Protein AF-A0A9E3W7V5-F1 (afdb_monomer)

Secondary structure (DSSP, 8-state):
--------HHHHHHHHHHSS---------EEEEEEE-TT-EEEPPTT--EEEEEESEEEEEETTEEEEEETT-EEE--SS-S--EEEE-TTSPEEEEEE-

Structure (mmCIF, N/CA/C/O backbone):
data_AF-A0A9E3W7V5-F1
#
_entry.id   AF-A0A9E3W7V5-F1
#
loop_
_atom_site.group_PDB
_atom_site.id
_atom_site.type_symbol
_atom_site.label_atom_id
_atom_site.label_alt_id
_atom_site.label_comp_id
_atom_site.label_asym_id
_atom_site.label_entity_id
_atom_site.label_seq_id
_atom_site.pdbx_PDB_ins_code
_atom_site.Cartn_x
_atom_site.Cartn_y
_atom_site.Cartn_z
_atom_site.occupancy
_atom_site.B_iso_or_equiv
_atom_site.auth_seq_id
_atom_site.auth_comp_id
_atom_site.auth_asym_id
_atom_site.auth_atom_id
_atom_site.pdbx_PDB_model_num
ATOM 1 N N . MET A 1 1 ? 37.333 41.130 -23.440 1.00 38.03 1 MET A N 1
ATOM 2 C CA . MET A 1 1 ? 37.339 39.842 -22.715 1.00 38.03 1 MET A CA 1
ATOM 3 C C . MET A 1 1 ? 36.141 39.862 -21.780 1.00 38.03 1 MET A C 1
ATOM 5 O O . MET A 1 1 ? 36.146 40.654 -20.849 1.00 38.03 1 MET A O 1
ATOM 9 N N . ALA A 1 2 ? 35.065 39.147 -22.117 1.00 40.78 2 ALA A N 1
ATOM 10 C CA . ALA A 1 2 ? 33.816 39.183 -21.357 1.00 40.78 2 ALA A CA 1
ATOM 11 C C . ALA A 1 2 ? 33.909 38.235 -20.153 1.00 40.78 2 ALA A C 1
ATOM 13 O O . ALA A 1 2 ? 34.294 37.077 -20.306 1.00 40.78 2 ALA A O 1
ATOM 14 N N . ALA A 1 3 ? 33.593 38.746 -18.964 1.00 45.50 3 ALA A N 1
ATOM 15 C CA . ALA A 1 3 ? 33.513 37.960 -17.744 1.00 45.50 3 ALA A CA 1
ATOM 16 C C . ALA A 1 3 ? 32.304 37.017 -17.836 1.00 45.50 3 ALA A C 1
ATOM 18 O O . ALA A 1 3 ? 31.161 37.469 -17.832 1.00 45.50 3 ALA A O 1
ATOM 19 N N . ASN A 1 4 ? 32.554 35.711 -17.937 1.00 51.59 4 ASN A N 1
ATOM 20 C CA . ASN A 1 4 ? 31.512 34.703 -17.771 1.00 51.59 4 ASN A CA 1
ATOM 21 C C . ASN A 1 4 ? 31.172 34.615 -16.283 1.00 51.59 4 ASN A C 1
ATOM 23 O O . ASN A 1 4 ? 31.799 33.873 -15.527 1.00 51.59 4 ASN A O 1
ATOM 27 N N . THR A 1 5 ? 30.192 35.408 -15.862 1.00 55.28 5 THR A N 1
ATOM 28 C CA . THR A 1 5 ? 29.552 35.269 -14.556 1.00 55.28 5 THR A CA 1
ATOM 29 C C . THR A 1 5 ? 28.852 33.917 -14.530 1.00 55.28 5 THR A C 1
ATOM 31 O O . THR A 1 5 ? 27.826 33.721 -15.177 1.00 55.28 5 THR A O 1
ATOM 34 N N . ILE A 1 6 ? 29.446 32.952 -13.831 1.00 61.62 6 ILE A N 1
ATOM 35 C CA . ILE A 1 6 ? 28.827 31.650 -13.596 1.00 61.62 6 ILE A CA 1
ATOM 36 C C . ILE A 1 6 ? 27.664 31.901 -12.640 1.00 61.62 6 ILE A C 1
ATOM 38 O O . ILE A 1 6 ? 27.868 32.096 -11.442 1.00 61.62 6 ILE A O 1
ATOM 42 N N . GLU A 1 7 ? 26.449 31.957 -13.180 1.00 65.69 7 GLU A N 1
ATOM 43 C CA . GLU A 1 7 ? 25.257 32.069 -12.353 1.00 65.69 7 GLU A CA 1
ATOM 44 C C . GLU A 1 7 ? 25.159 30.828 -11.451 1.00 65.69 7 GLU A C 1
ATOM 46 O O . GLU A 1 7 ? 25.260 29.690 -11.926 1.00 65.69 7 GLU A O 1
ATOM 51 N N . PRO A 1 8 ? 25.008 31.012 -10.133 1.00 64.81 8 PRO A N 1
ATOM 52 C CA . PRO A 1 8 ? 24.925 29.897 -9.211 1.00 64.81 8 PRO A CA 1
ATOM 53 C C . PRO A 1 8 ? 23.640 29.097 -9.466 1.00 64.81 8 PRO A C 1
ATOM 55 O O . PRO A 1 8 ? 22.571 29.658 -9.699 1.00 64.81 8 PRO A O 1
ATOM 58 N N . ARG A 1 9 ? 23.743 27.764 -9.393 1.00 60.59 9 ARG A N 1
ATOM 59 C CA . ARG A 1 9 ? 22.686 26.801 -9.771 1.00 60.59 9 ARG A CA 1
ATOM 60 C C . ARG A 1 9 ? 21.314 27.062 -9.129 1.00 60.59 9 ARG A C 1
ATOM 62 O O . ARG A 1 9 ? 20.298 26.700 -9.707 1.00 60.59 9 ARG A O 1
ATOM 69 N N . TRP A 1 10 ? 21.271 27.710 -7.963 1.00 67.75 10 TRP A N 1
ATOM 70 C CA . TRP A 1 10 ? 20.017 28.065 -7.290 1.00 67.75 10 TRP A CA 1
ATOM 71 C C . TRP A 1 10 ? 19.197 29.114 -8.061 1.00 67.75 10 TRP A C 1
ATOM 73 O O . TRP A 1 10 ? 17.971 29.104 -7.983 1.00 67.75 10 TRP A O 1
ATOM 83 N N . TRP A 1 11 ? 19.846 29.980 -8.846 1.00 68.25 11 TRP A N 1
ATOM 84 C CA . TRP A 1 11 ? 19.162 30.988 -9.658 1.00 68.25 11 TRP A CA 1
ATOM 85 C C . TRP A 1 11 ? 18.456 30.375 -10.874 1.00 68.25 11 TRP A C 1
ATOM 87 O O . TRP A 1 11 ? 17.369 30.816 -11.239 1.00 68.25 11 TRP A O 1
ATOM 97 N N . GLN A 1 12 ? 19.006 29.292 -11.436 1.00 60.94 12 GLN A N 1
ATOM 98 C CA . GLN A 1 12 ? 18.351 28.511 -12.494 1.00 60.94 12 GLN A CA 1
ATOM 99 C C . GLN A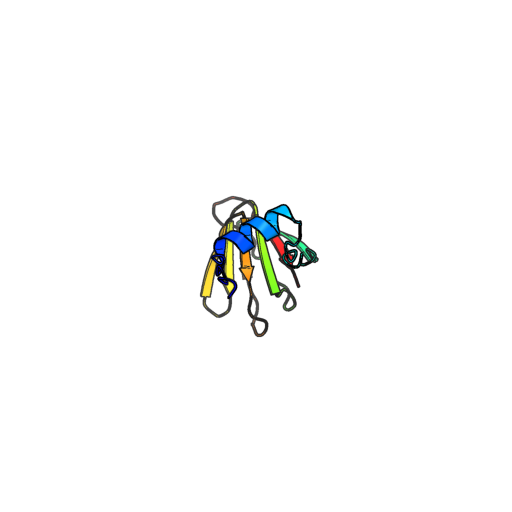 1 12 ? 17.047 27.879 -11.994 1.00 60.94 12 GLN A C 1
ATOM 101 O O . GLN A 1 12 ? 16.018 28.042 -12.637 1.00 60.94 12 GLN A O 1
ATOM 106 N N . SER A 1 13 ? 17.037 27.291 -10.792 1.00 60.41 13 SER A N 1
ATOM 107 C CA . SER A 1 13 ? 15.818 26.721 -10.196 1.00 60.41 13 SER A CA 1
ATOM 108 C C . SER A 1 13 ? 14.699 27.747 -9.984 1.00 60.41 13 SER A C 1
ATOM 110 O O . SER A 1 13 ? 13.527 27.435 -10.185 1.00 60.41 13 SER A O 1
ATOM 112 N N 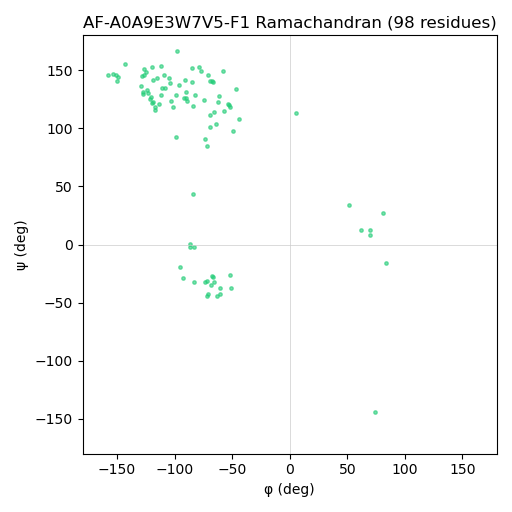. ILE A 1 14 ? 15.042 28.979 -9.591 1.00 64.25 14 ILE A N 1
ATOM 113 C CA . ILE A 1 14 ? 14.061 30.067 -9.444 1.00 64.25 14 ILE A CA 1
ATOM 114 C C . ILE A 1 14 ? 13.564 30.521 -10.816 1.00 64.25 14 ILE A C 1
ATOM 116 O O . ILE A 1 14 ? 12.364 30.711 -11.004 1.00 64.25 14 ILE A O 1
ATOM 120 N N . ARG A 1 15 ? 14.469 30.657 -11.788 1.00 59.44 15 ARG A N 1
ATOM 121 C CA . ARG A 1 15 ? 14.116 31.033 -13.156 1.00 59.44 15 ARG A CA 1
ATOM 122 C C . ARG A 1 15 ? 13.171 30.013 -13.793 1.00 59.44 15 ARG A C 1
ATOM 124 O O . ARG A 1 15 ? 12.171 30.432 -14.361 1.00 59.44 15 ARG A O 1
ATOM 131 N N . ASP A 1 16 ? 13.411 28.718 -13.611 1.00 56.09 16 ASP A N 1
ATOM 132 C CA . ASP A 1 16 ? 12.575 27.637 -14.155 1.00 56.09 16 ASP A CA 1
ATOM 133 C C . ASP A 1 16 ? 11.158 27.614 -13.549 1.00 56.09 16 ASP A C 1
ATOM 135 O O . ASP A 1 16 ? 10.181 27.309 -14.239 1.00 56.09 16 ASP A O 1
ATOM 139 N N . LEU A 1 17 ? 11.019 28.007 -12.274 1.00 58.59 17 LEU A N 1
ATOM 140 C CA . LEU A 1 17 ? 9.720 28.212 -11.620 1.00 58.59 17 LEU A CA 1
ATOM 141 C C . LEU A 1 17 ? 8.964 29.420 -12.194 1.00 58.59 17 LEU A C 1
ATOM 143 O O . LEU A 1 17 ? 7.740 29.384 -12.293 1.00 58.59 17 LEU A O 1
ATOM 147 N N . TRP A 1 18 ? 9.681 30.478 -12.580 1.00 55.03 18 TRP A N 1
ATOM 148 C CA . TRP A 1 18 ? 9.097 31.712 -13.114 1.00 55.03 18 TRP A CA 1
ATOM 149 C C . TRP A 1 18 ? 8.783 31.639 -14.613 1.00 55.03 18 TRP A C 1
ATOM 151 O O . TRP A 1 18 ? 7.816 32.250 -15.060 1.00 55.03 18 TRP A O 1
ATOM 161 N N . THR A 1 19 ? 9.563 30.893 -15.400 1.00 61.12 19 THR A N 1
ATOM 162 C CA . THR A 1 19 ? 9.353 30.748 -16.852 1.00 61.12 19 THR A CA 1
ATOM 163 C C . THR A 1 19 ? 8.374 29.635 -17.216 1.00 61.12 19 THR A C 1
ATOM 165 O O . THR A 1 19 ? 8.093 29.438 -18.395 1.00 61.12 19 THR A O 1
ATOM 168 N N . GLY A 1 20 ? 7.854 28.891 -16.233 1.00 48.56 20 GLY A N 1
ATOM 169 C CA . GLY A 1 20 ? 6.955 27.761 -16.477 1.00 48.56 20 GLY A CA 1
ATOM 170 C C . GLY A 1 20 ? 7.648 26.557 -17.124 1.00 48.56 20 GLY A C 1
ATOM 171 O O . GLY A 1 20 ? 6.983 25.581 -17.460 1.00 48.56 20 GLY A O 1
ATOM 172 N N . THR A 1 21 ? 8.979 26.584 -17.247 1.00 48.22 21 THR A N 1
ATOM 173 C CA . THR A 1 21 ? 9.813 25.447 -17.660 1.00 48.22 21 THR A CA 1
ATOM 174 C C . THR A 1 21 ? 10.122 24.561 -16.459 1.00 48.22 21 THR A C 1
ATOM 176 O O . THR A 1 21 ? 11.233 24.084 -16.263 1.00 48.22 21 THR A O 1
ATOM 179 N N . THR A 1 22 ? 9.115 24.305 -15.630 1.00 47.62 22 THR A N 1
ATOM 180 C CA . THR A 1 22 ? 9.163 23.112 -14.801 1.00 47.62 22 THR A CA 1
ATOM 181 C C . THR A 1 22 ? 9.101 21.962 -15.792 1.00 47.62 22 THR A C 1
ATOM 183 O O . THR A 1 22 ? 8.102 21.807 -16.494 1.00 47.62 22 THR A O 1
ATOM 186 N N . SER A 1 23 ? 10.170 21.171 -15.897 1.00 44.69 23 SER A N 1
ATOM 187 C CA . SER A 1 23 ? 10.043 19.780 -16.319 1.00 44.69 23 SER A CA 1
ATOM 188 C C . SER A 1 23 ? 8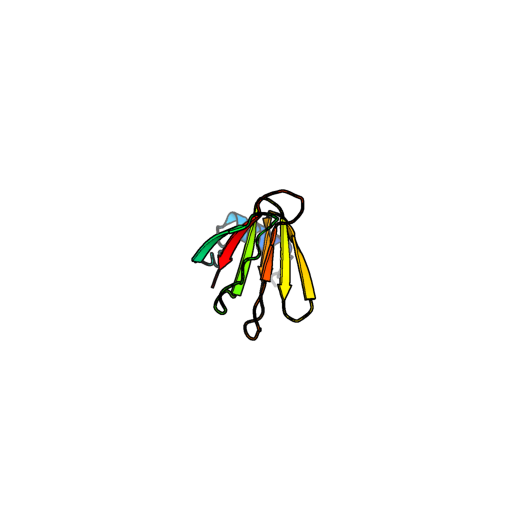.941 19.214 -15.439 1.00 44.69 23 SER A C 1
ATOM 190 O O . SER A 1 23 ? 9.148 18.989 -14.246 1.00 44.69 23 SER A O 1
ATOM 192 N N . GLN A 1 24 ? 7.718 19.174 -15.980 1.00 45.16 24 GLN A N 1
ATOM 193 C CA . GLN A 1 24 ? 6.553 18.749 -15.229 1.00 45.16 24 GLN A CA 1
ATOM 194 C C . GLN A 1 24 ? 6.940 17.394 -14.654 1.00 45.16 24 GLN A C 1
ATOM 196 O O . GLN A 1 24 ? 7.311 16.521 -15.444 1.00 45.16 24 GLN A O 1
ATOM 201 N N . PRO A 1 25 ? 6.951 17.221 -13.318 1.00 49.59 25 PRO A N 1
ATOM 202 C CA . PRO A 1 25 ? 7.181 15.901 -12.765 1.00 49.59 25 PRO A CA 1
ATOM 203 C C . PRO A 1 25 ? 6.149 15.016 -13.445 1.00 49.59 25 PRO A C 1
ATOM 205 O O . PRO A 1 25 ? 4.967 15.376 -13.424 1.00 49.59 25 PRO A O 1
ATOM 208 N N . GLU A 1 26 ? 6.610 13.976 -14.148 1.00 53.16 26 GLU A N 1
ATOM 209 C CA . GLU A 1 26 ? 5.753 13.092 -14.932 1.00 53.16 26 GLU A CA 1
ATOM 210 C C . GLU A 1 26 ? 4.529 12.779 -14.079 1.00 53.16 26 GLU A C 1
ATOM 212 O O . GLU A 1 26 ? 4.629 12.136 -13.030 1.00 53.16 26 GLU A O 1
ATOM 217 N N . ARG A 1 27 ? 3.375 13.348 -14.451 1.00 55.50 27 ARG A N 1
ATOM 218 C CA . ARG A 1 27 ? 2.124 13.074 -13.753 1.00 55.50 27 ARG A CA 1
ATOM 219 C C . ARG A 1 27 ? 1.770 11.652 -14.139 1.00 55.50 27 ARG A C 1
ATOM 221 O O . ARG A 1 27 ? 1.036 11.446 -15.101 1.00 55.50 27 ARG A O 1
ATOM 228 N N . LEU A 1 28 ? 2.327 10.683 -13.414 1.00 65.56 28 LEU A N 1
ATOM 229 C CA . LEU A 1 28 ? 1.901 9.297 -13.501 1.00 65.56 28 LEU A CA 1
ATOM 230 C C . LEU A 1 28 ? 0.386 9.310 -13.316 1.00 65.56 28 LEU A C 1
ATOM 232 O O . LEU A 1 28 ? -0.129 9.802 -12.304 1.00 65.56 28 LEU A O 1
ATOM 236 N N . ALA A 1 29 ? -0.334 8.863 -14.341 1.00 78.31 29 ALA A N 1
ATOM 237 C CA . ALA A 1 29 ? -1.779 8.799 -14.275 1.00 78.31 29 ALA A CA 1
ATOM 238 C C . ALA A 1 29 ? -2.138 7.818 -13.156 1.00 78.31 29 ALA A C 1
ATOM 240 O O . ALA A 1 29 ? -1.691 6.671 -13.162 1.00 78.31 29 ALA A O 1
ATOM 241 N N . CYS A 1 30 ? -2.910 8.283 -12.172 1.00 88.38 30 CYS A N 1
ATOM 242 C CA . CYS A 1 30 ? -3.422 7.411 -11.124 1.00 88.38 30 CYS A CA 1
ATOM 243 C C . CYS A 1 30 ? -4.221 6.291 -11.796 1.00 88.38 30 CYS A C 1
ATOM 245 O O . CYS A 1 30 ? -5.238 6.550 -12.440 1.00 88.38 30 CYS A O 1
ATOM 247 N N . PHE A 1 31 ? -3.734 5.058 -11.676 1.00 91.12 31 PHE A N 1
ATOM 248 C CA . PHE A 1 31 ? -4.384 3.896 -12.266 1.00 91.12 31 PHE A CA 1
ATOM 249 C C . PHE A 1 31 ? -5.660 3.563 -11.495 1.00 91.12 31 PHE A C 1
ATOM 251 O O . PHE A 1 31 ? -6.702 3.275 -12.084 1.00 91.12 31 PHE A O 1
ATOM 258 N N . ARG A 1 32 ? -5.577 3.595 -10.161 1.00 94.12 32 ARG A N 1
ATOM 259 C CA . ARG A 1 32 ? -6.689 3.245 -9.280 1.00 94.12 32 ARG A CA 1
ATOM 260 C C . ARG A 1 32 ? -6.517 3.871 -7.904 1.00 94.12 32 ARG A C 1
ATOM 262 O O . ARG A 1 32 ? -5.408 3.923 -7.384 1.00 94.12 32 ARG A O 1
ATOM 269 N N . ARG A 1 33 ? -7.632 4.247 -7.276 1.00 95.94 33 ARG A N 1
ATOM 270 C CA . ARG A 1 33 ? -7.691 4.543 -5.841 1.00 95.94 33 ARG A CA 1
ATOM 271 C C . ARG A 1 33 ? -8.356 3.389 -5.091 1.00 95.94 33 ARG A C 1
ATOM 273 O O . ARG A 1 33 ? -9.326 2.807 -5.581 1.00 95.94 33 ARG A O 1
ATOM 280 N N . VAL A 1 34 ? -7.819 3.049 -3.926 1.00 96.56 34 VAL A N 1
ATOM 281 C CA . VAL A 1 34 ? -8.336 2.006 -3.036 1.00 96.56 34 VAL A CA 1
ATOM 282 C C . VAL A 1 34 ? -8.508 2.556 -1.626 1.00 96.56 34 VAL A C 1
ATOM 284 O O . VAL A 1 34 ? -7.717 3.383 -1.174 1.00 96.56 34 VAL A O 1
ATOM 287 N N . THR A 1 35 ? -9.543 2.081 -0.941 1.00 97.25 35 THR A N 1
ATOM 288 C CA . THR A 1 35 ? -9.782 2.366 0.474 1.00 97.25 35 THR A CA 1
ATOM 289 C C . THR A 1 35 ? -9.584 1.079 1.256 1.00 97.25 35 THR A C 1
ATOM 291 O O . THR A 1 35 ? -10.146 0.044 0.894 1.00 97.25 35 THR A O 1
ATOM 294 N N . ILE A 1 36 ? -8.770 1.144 2.304 1.00 96.00 36 ILE A N 1
ATOM 295 C CA . ILE A 1 36 ? -8.432 0.009 3.158 1.00 96.00 36 ILE A CA 1
ATOM 296 C C . ILE A 1 36 ? -8.910 0.337 4.570 1.00 96.00 36 ILE A C 1
ATOM 298 O O . ILE A 1 36 ? -8.546 1.366 5.136 1.00 96.00 36 ILE A O 1
ATOM 302 N N . GLU A 1 37 ? -9.758 -0.524 5.122 1.00 94.56 37 GLU A N 1
ATOM 303 C CA . GLU A 1 37 ? -10.167 -0.468 6.529 1.00 94.56 37 GLU A CA 1
ATOM 304 C C . GLU A 1 37 ? -9.064 -1.066 7.418 1.00 94.56 37 GLU A C 1
ATOM 306 O O . GLU A 1 37 ? -8.337 -1.949 6.972 1.00 94.56 37 GLU A O 1
ATOM 311 N N . GLU A 1 38 ? -8.967 -0.643 8.682 1.00 85.75 38 GLU A N 1
ATOM 312 C CA . GLU A 1 38 ? -7.941 -1.110 9.642 1.00 85.75 38 GLU A CA 1
ATOM 313 C C . GLU A 1 38 ? -7.847 -2.642 9.742 1.00 85.75 38 GLU A C 1
ATOM 315 O O . GLU A 1 38 ? -6.762 -3.206 9.848 1.00 85.75 38 GLU A O 1
ATOM 320 N N . THR A 1 39 ? -8.982 -3.336 9.670 1.00 87.75 39 THR A N 1
ATOM 321 C CA . THR A 1 39 ? -9.058 -4.797 9.820 1.00 87.75 39 THR A CA 1
ATOM 322 C C . THR A 1 39 ? -8.819 -5.559 8.519 1.00 87.75 39 THR A C 1
ATOM 324 O O . THR A 1 39 ? -8.891 -6.789 8.503 1.00 87.75 39 THR A O 1
ATOM 327 N N . LYS A 1 40 ? -8.559 -4.853 7.412 1.00 92.94 40 LYS A N 1
ATOM 328 C CA . LYS A 1 40 ? -8.412 -5.442 6.083 1.00 92.94 40 LYS A CA 1
ATOM 329 C C . LYS A 1 40 ? -6.996 -5.263 5.563 1.00 92.94 40 LYS A C 1
ATOM 331 O O . LYS A 1 40 ? -6.357 -4.229 5.729 1.00 92.94 40 LYS A O 1
ATOM 336 N N . ALA A 1 41 ? -6.545 -6.289 4.857 1.00 94.00 41 ALA A N 1
ATOM 337 C CA . ALA A 1 41 ? -5.329 -6.252 4.070 1.00 94.00 41 ALA A CA 1
ATOM 338 C C . ALA A 1 41 ? -5.680 -6.159 2.584 1.00 94.00 41 ALA A C 1
ATOM 340 O O . ALA A 1 41 ? -6.642 -6.771 2.116 1.00 94.00 41 ALA A O 1
ATOM 341 N N . TYR A 1 42 ? -4.880 -5.408 1.839 1.00 96.00 42 TYR A N 1
ATOM 342 C CA . TYR A 1 42 ? -4.973 -5.292 0.394 1.00 96.00 42 TYR A CA 1
ATOM 343 C C . TYR A 1 42 ? -3.656 -5.717 -0.244 1.00 96.00 42 TYR A C 1
ATOM 345 O O . TYR A 1 42 ? -2.600 -5.173 0.072 1.00 96.00 42 TYR A O 1
ATOM 353 N N . THR A 1 43 ? -3.710 -6.677 -1.163 1.00 95.56 43 THR A N 1
ATOM 354 C CA . THR A 1 43 ? -2.531 -7.092 -1.925 1.00 95.56 43 THR A CA 1
ATOM 355 C C . THR A 1 43 ? -2.408 -6.245 -3.186 1.00 95.56 43 THR A C 1
ATOM 357 O O . THR A 1 43 ? -3.338 -6.202 -3.996 1.00 95.56 43 THR A O 1
ATOM 360 N N . LEU A 1 44 ? -1.267 -5.577 -3.372 1.00 94.12 44 LEU A N 1
ATOM 361 C CA . LEU A 1 44 ? -1.048 -4.761 -4.564 1.00 94.12 44 LEU A CA 1
ATOM 362 C C . LEU A 1 44 ? -0.897 -5.638 -5.815 1.00 94.12 44 LEU A C 1
ATOM 364 O O . LEU A 1 44 ? -0.188 -6.650 -5.777 1.00 94.12 44 LEU A O 1
ATOM 368 N N . PRO A 1 45 ? -1.472 -5.213 -6.954 1.00 92.06 45 PRO A N 1
ATOM 369 C CA . PRO A 1 45 ? -1.143 -5.781 -8.255 1.00 92.06 45 PRO A CA 1
ATOM 370 C C . PRO A 1 45 ? 0.361 -5.664 -8.575 1.00 92.06 45 PRO A C 1
ATOM 372 O O . PRO A 1 45 ? 1.046 -4.737 -8.129 1.00 92.06 45 PRO A O 1
ATOM 375 N N . ARG A 1 46 ? 0.890 -6.621 -9.348 1.00 89.44 46 ARG A N 1
ATOM 376 C CA . ARG A 1 46 ? 2.334 -6.716 -9.658 1.00 89.44 46 ARG A CA 1
ATOM 377 C C . ARG A 1 46 ? 2.854 -5.571 -10.528 1.00 89.44 46 ARG A C 1
ATOM 379 O O . ARG A 1 46 ? 4.024 -5.233 -10.453 1.00 89.44 46 ARG A O 1
ATOM 386 N N . ASP A 1 47 ? 1.982 -4.982 -11.329 1.00 90.31 47 ASP A N 1
ATOM 387 C CA . ASP A 1 47 ? 2.263 -3.913 -12.288 1.00 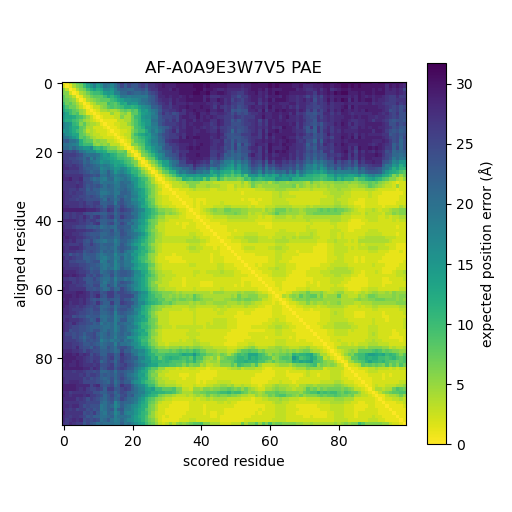90.31 47 ASP A CA 1
ATOM 388 C C . ASP A 1 47 ? 2.281 -2.509 -11.667 1.00 90.31 47 ASP A C 1
ATOM 390 O O . ASP A 1 47 ? 2.541 -1.536 -12.366 1.00 90.31 47 ASP A O 1
ATOM 394 N N . ILE A 1 48 ? 2.011 -2.378 -10.366 1.00 93.19 48 ILE A N 1
ATOM 395 C CA . ILE A 1 48 ? 2.094 -1.088 -9.673 1.00 93.19 48 ILE A CA 1
ATOM 396 C C . ILE A 1 48 ? 3.568 -0.725 -9.453 1.00 93.19 48 ILE A C 1
ATOM 398 O O . ILE A 1 48 ? 4.302 -1.472 -8.824 1.00 93.19 48 ILE A O 1
ATOM 402 N N . SER A 1 49 ? 4.044 0.423 -9.904 1.00 92.25 49 SER A N 1
ATOM 403 C CA . SER A 1 49 ? 5.416 0.882 -9.630 1.00 92.25 49 SER A CA 1
ATOM 404 C C . SER A 1 49 ? 5.488 1.812 -8.420 1.00 92.25 49 SER A C 1
ATOM 406 O O . SER A 1 49 ? 6.547 1.986 -7.815 1.00 92.25 49 SER A O 1
ATOM 408 N N . GLN A 1 50 ? 4.357 2.401 -8.034 1.00 94.00 50 GLN A N 1
A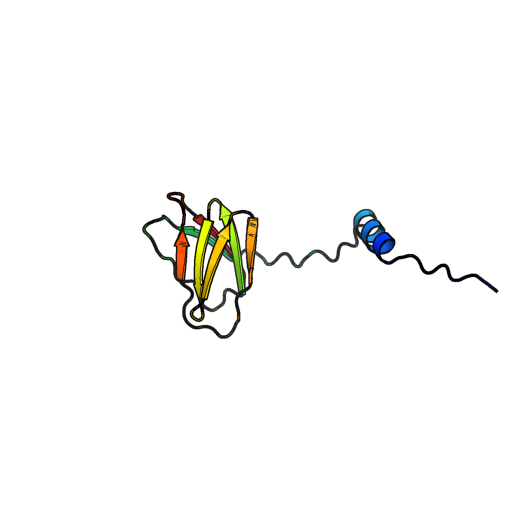TOM 409 C CA . GLN A 1 50 ? 4.310 3.415 -6.994 1.00 94.00 50 GLN A CA 1
ATOM 410 C C . GLN A 1 50 ? 2.945 3.452 -6.307 1.00 94.00 50 GLN A C 1
ATOM 412 O O . GLN A 1 50 ? 1.903 3.255 -6.935 1.00 94.00 50 GLN A O 1
ATOM 417 N N . ILE A 1 51 ? 2.954 3.767 -5.014 1.00 95.19 51 ILE A N 1
ATOM 418 C CA . ILE A 1 51 ? 1.750 4.077 -4.244 1.00 95.19 51 ILE A CA 1
ATOM 419 C C . ILE A 1 51 ? 1.870 5.436 -3.562 1.00 95.19 51 ILE A C 1
ATOM 421 O O . ILE A 1 51 ? 2.962 5.842 -3.163 1.00 95.19 51 ILE A O 1
ATOM 425 N N . ARG A 1 52 ? 0.745 6.128 -3.391 1.00 96.25 52 ARG A N 1
ATOM 426 C CA . ARG A 1 52 ? 0.647 7.356 -2.592 1.00 96.25 52 ARG A CA 1
ATOM 427 C C . ARG A 1 52 ? -0.476 7.221 -1.583 1.00 96.25 52 ARG A C 1
ATOM 429 O O . ARG A 1 52 ? -1.599 6.905 -1.966 1.00 96.25 52 ARG A O 1
ATOM 436 N N . VAL A 1 53 ? -0.197 7.504 -0.316 1.00 96.06 53 VAL A N 1
ATOM 437 C CA . VAL A 1 53 ? -1.246 7.586 0.705 1.00 96.06 53 VAL A CA 1
ATOM 438 C C . VAL A 1 53 ? -1.839 8.988 0.648 1.00 96.06 53 VAL A C 1
ATOM 440 O O . VAL A 1 53 ? -1.139 9.982 0.815 1.00 96.06 53 VAL A O 1
ATOM 443 N N . VAL A 1 54 ? -3.132 9.081 0.361 1.00 95.69 54 VAL A N 1
ATOM 444 C CA . VAL A 1 54 ? -3.867 10.351 0.250 1.00 95.69 54 VAL A CA 1
ATOM 445 C C . VAL A 1 54 ? -4.513 10.728 1.581 1.00 95.69 54 VAL A C 1
ATOM 447 O O . VAL A 1 54 ? -4.699 11.909 1.864 1.00 95.69 54 VAL A O 1
ATOM 450 N N . ARG A 1 55 ? -4.854 9.731 2.403 1.00 95.62 55 ARG A N 1
ATOM 451 C CA . ARG A 1 55 ? -5.479 9.913 3.714 1.00 95.62 55 ARG A CA 1
ATOM 452 C C . ARG A 1 55 ? -5.099 8.778 4.661 1.00 95.62 55 ARG A C 1
ATOM 454 O O . ARG A 1 55 ? -4.977 7.638 4.216 1.00 95.62 55 ARG A O 1
ATOM 461 N N . GLY A 1 56 ? -4.969 9.103 5.948 1.00 94.62 56 GLY A N 1
ATOM 462 C CA . GLY A 1 56 ? -4.620 8.157 7.007 1.00 94.62 56 GLY A CA 1
ATOM 463 C C . GLY A 1 56 ? -3.141 7.770 6.965 1.00 94.62 56 GLY A C 1
ATOM 464 O O . GLY A 1 56 ? -2.276 8.583 6.621 1.00 94.62 56 GLY A O 1
ATOM 465 N N . GLY A 1 57 ? -2.863 6.512 7.294 1.00 95.44 57 GLY A N 1
ATOM 466 C CA . GLY A 1 57 ? -1.551 5.896 7.148 1.00 95.44 57 GLY A CA 1
ATOM 467 C C . GLY A 1 57 ? -1.683 4.439 6.729 1.00 95.44 57 GLY A C 1
ATOM 468 O O . GLY A 1 57 ? -2.700 3.796 6.996 1.00 95.44 57 GLY A O 1
ATOM 469 N N . ALA A 1 58 ? -0.643 3.918 6.092 1.00 96.94 58 ALA A N 1
ATOM 470 C CA . ALA A 1 58 ? -0.580 2.543 5.638 1.00 96.94 58 ALA A CA 1
ATOM 471 C C . ALA A 1 58 ? 0.713 1.867 6.099 1.00 96.94 58 ALA A C 1
ATOM 473 O O . ALA A 1 58 ? 1.793 2.443 5.983 1.00 96.94 58 ALA A O 1
ATOM 474 N N . TRP A 1 59 ? 0.604 0.633 6.578 1.00 96.62 59 TRP A N 1
ATOM 475 C CA . TRP A 1 59 ? 1.733 -0.279 6.714 1.00 96.62 59 TRP A CA 1
ATOM 476 C C . TRP A 1 59 ? 1.842 -1.072 5.419 1.00 96.62 59 TRP A C 1
ATOM 478 O O . TRP A 1 59 ? 0.874 -1.683 4.967 1.00 96.62 59 TRP A O 1
ATOM 488 N N . VAL A 1 60 ? 3.023 -1.060 4.817 1.00 95.94 60 VAL A N 1
ATOM 489 C CA . VAL A 1 60 ? 3.333 -1.753 3.571 1.00 95.94 60 VAL A CA 1
ATOM 490 C C . VAL A 1 60 ? 4.401 -2.794 3.861 1.00 95.94 60 VAL A C 1
ATOM 492 O O . VAL A 1 60 ? 5.519 -2.439 4.220 1.00 95.94 60 VAL A O 1
ATOM 495 N N . SER A 1 61 ? 4.057 -4.067 3.691 1.00 94.19 61 SER A N 1
ATOM 496 C CA . SER A 1 61 ? 5.004 -5.172 3.815 1.00 94.19 61 SER A CA 1
ATOM 497 C C . SER A 1 61 ? 5.430 -5.634 2.423 1.00 94.19 61 SER A C 1
ATOM 499 O O . SER A 1 61 ? 4.586 -6.038 1.613 1.00 94.19 61 SER A O 1
ATOM 501 N N . TYR A 1 62 ? 6.724 -5.532 2.116 1.00 89.00 62 TYR A N 1
ATOM 502 C CA . TYR A 1 62 ? 7.305 -5.972 0.847 1.00 89.00 62 TYR A CA 1
ATOM 503 C C . TYR A 1 62 ? 8.761 -6.408 1.029 1.00 89.00 62 TYR A C 1
ATOM 505 O O . TYR A 1 62 ? 9.507 -5.794 1.775 1.00 89.00 62 TYR A O 1
ATOM 513 N N . GLN A 1 63 ? 9.188 -7.475 0.345 1.00 83.75 63 GLN A N 1
ATOM 514 C CA . GLN A 1 63 ? 10.587 -7.949 0.356 1.00 83.75 63 GLN A CA 1
ATOM 515 C C . GLN A 1 63 ? 11.209 -8.158 1.759 1.00 83.75 63 GLN A C 1
ATOM 517 O O . GLN A 1 63 ? 12.415 -8.013 1.928 1.00 83.75 63 GLN A O 1
ATOM 522 N N . ARG A 1 64 ? 10.408 -8.591 2.747 1.00 84.38 64 ARG A N 1
ATOM 523 C CA . ARG A 1 64 ? 10.807 -8.752 4.168 1.00 84.38 64 ARG A CA 1
ATOM 524 C C . ARG A 1 64 ? 11.063 -7.435 4.907 1.00 84.38 64 ARG A C 1
ATOM 526 O O . ARG A 1 64 ? 11.600 -7.456 6.010 1.00 84.38 64 ARG A O 1
ATOM 533 N N . GLU A 1 65 ? 10.666 -6.320 4.313 1.00 88.06 65 GLU A N 1
ATOM 534 C CA . GLU A 1 65 ? 10.675 -5.006 4.930 1.00 88.06 65 GLU A CA 1
ATOM 535 C C . GLU A 1 65 ? 9.247 -4.554 5.216 1.00 88.06 65 GLU A C 1
ATOM 537 O O . GLU A 1 65 ? 8.311 -4.833 4.462 1.00 88.06 65 GLU A O 1
ATOM 542 N N . ASP A 1 66 ? 9.113 -3.821 6.314 1.00 93.44 66 ASP A N 1
ATOM 543 C CA . ASP A 1 66 ? 7.876 -3.194 6.736 1.00 93.44 66 ASP A CA 1
ATOM 544 C C . ASP A 1 66 ? 8.083 -1.682 6.744 1.00 93.44 66 ASP A C 1
ATOM 546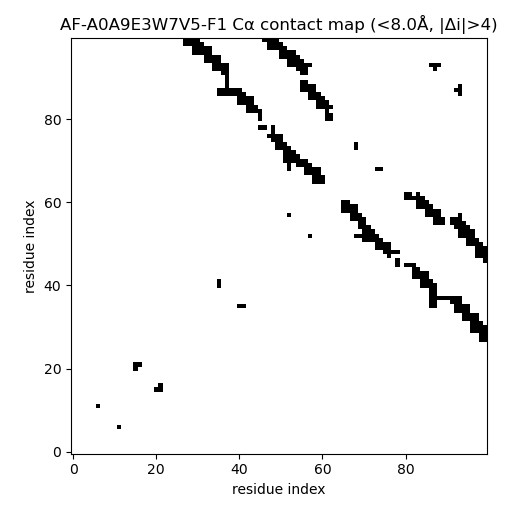 O O . ASP A 1 66 ? 8.929 -1.151 7.468 1.00 93.44 66 ASP A O 1
ATOM 550 N N . VAL A 1 67 ? 7.315 -0.982 5.914 1.00 95.12 67 VAL A N 1
ATOM 551 C CA . VAL A 1 67 ? 7.407 0.467 5.749 1.00 95.12 67 VAL A CA 1
ATOM 552 C C . VAL A 1 67 ? 6.071 1.096 6.094 1.00 95.12 67 VAL A C 1
ATOM 554 O O . VAL A 1 67 ? 5.033 0.742 5.539 1.00 95.12 67 VAL A O 1
ATOM 557 N N . VAL A 1 68 ? 6.101 2.077 6.990 1.00 95.56 68 VAL A N 1
ATOM 558 C CA . VAL A 1 68 ? 4.931 2.899 7.296 1.00 95.56 68 VAL A CA 1
ATOM 559 C C . VAL A 1 68 ? 4.939 4.133 6.401 1.00 95.56 68 VAL A C 1
ATOM 561 O O . VAL A 1 68 ? 5.915 4.880 6.367 1.00 95.56 68 VAL A O 1
ATOM 564 N N . VAL A 1 69 ? 3.836 4.350 5.689 1.00 95.75 69 VAL A N 1
ATOM 565 C CA . VAL A 1 69 ? 3.634 5.464 4.760 1.00 95.75 69 VAL A CA 1
ATOM 566 C C . VAL A 1 69 ? 2.440 6.283 5.240 1.00 95.75 69 VAL A C 1
ATOM 568 O O . VAL A 1 69 ? 1.331 5.767 5.365 1.00 95.75 69 VAL A O 1
ATOM 571 N N . TYR A 1 70 ? 2.647 7.566 5.509 1.00 95.62 70 TYR A N 1
ATOM 572 C CA . TYR A 1 70 ? 1.603 8.482 5.970 1.00 95.62 70 TYR A CA 1
ATOM 573 C C . TYR A 1 70 ? 1.016 9.313 4.829 1.00 95.62 70 TYR A C 1
ATOM 575 O O . TYR A 1 70 ? 1.573 9.392 3.734 1.00 95.62 70 TYR A O 1
ATOM 583 N N . SER A 1 71 ? -0.113 9.969 5.098 1.00 95.12 71 SER A N 1
ATOM 584 C CA . SER A 1 71 ? -0.760 10.894 4.167 1.00 95.12 71 SER A CA 1
ATOM 585 C C . SER A 1 71 ? 0.213 11.895 3.527 1.00 95.12 71 SER A C 1
ATOM 587 O O . SER A 1 71 ? 1.053 12.501 4.191 1.00 95.12 71 SER A O 1
ATOM 589 N N . GLY A 1 72 ? 0.095 12.054 2.209 1.00 91.44 72 GLY A N 1
ATOM 590 C CA . GLY A 1 72 ? 0.958 12.885 1.374 1.00 91.44 72 GLY A CA 1
ATOM 591 C C . GLY A 1 72 ? 2.255 12.201 0.937 1.00 91.44 72 GLY A C 1
ATOM 592 O O . GLY A 1 72 ? 2.883 12.659 -0.019 1.00 91.44 72 GLY A O 1
ATOM 593 N N . GLN A 1 73 ? 2.649 11.097 1.576 1.00 94.31 73 GLN A N 1
ATOM 594 C CA . GLN A 1 73 ? 3.866 10.374 1.226 1.00 94.31 73 GLN A CA 1
ATOM 595 C C . GLN A 1 73 ? 3.634 9.393 0.079 1.00 94.31 73 GLN A C 1
ATOM 597 O O . GLN A 1 73 ? 2.540 8.871 -0.150 1.00 94.31 73 GLN A O 1
ATOM 602 N N . THR A 1 74 ? 4.714 9.160 -0.657 1.00 94.88 74 THR A N 1
ATOM 603 C CA . THR A 1 74 ? 4.753 8.285 -1.824 1.00 94.88 74 THR A CA 1
ATOM 604 C C . THR A 1 74 ? 5.832 7.237 -1.612 1.00 94.88 74 THR A C 1
ATOM 606 O O . THR A 1 74 ? 6.953 7.580 -1.241 1.00 94.88 74 THR A O 1
ATOM 609 N N . LEU A 1 75 ? 5.504 5.975 -1.876 1.00 94.00 75 LEU A N 1
ATOM 610 C CA . LEU A 1 75 ? 6.438 4.859 -1.838 1.00 94.00 75 LEU A CA 1
ATOM 611 C C . LEU A 1 75 ? 6.619 4.317 -3.257 1.00 94.00 75 LEU A C 1
ATOM 613 O O . LEU A 1 75 ? 5.655 3.897 -3.902 1.00 94.00 75 LEU A O 1
ATOM 617 N N . LYS A 1 76 ? 7.864 4.341 -3.737 1.00 93.44 76 LYS A N 1
ATOM 618 C CA . LYS A 1 76 ? 8.262 3.678 -4.981 1.00 93.44 76 LYS A CA 1
ATOM 619 C C . LYS A 1 76 ? 8.589 2.226 -4.685 1.00 93.44 76 LYS A C 1
ATOM 621 O O . LYS A 1 76 ? 9.213 1.923 -3.674 1.00 93.44 76 LYS A O 1
ATOM 626 N N . LEU A 1 77 ? 8.170 1.350 -5.579 1.00 90.50 77 LEU A N 1
ATOM 627 C CA . LEU A 1 77 ? 8.234 -0.085 -5.392 1.00 90.50 77 LEU A CA 1
ATOM 628 C C . LEU A 1 77 ? 9.117 -0.700 -6.474 1.00 90.50 77 LEU A C 1
ATOM 630 O O . LEU A 1 77 ? 9.074 -0.296 -7.636 1.00 90.50 77 LEU A O 1
ATOM 634 N N . LEU A 1 78 ? 9.909 -1.699 -6.097 1.00 86.00 78 LEU A N 1
ATOM 635 C CA . LEU A 1 78 ? 10.787 -2.382 -7.041 1.00 86.00 78 LEU A CA 1
ATOM 636 C C . LEU A 1 78 ? 9.973 -3.255 -8.016 1.00 86.00 78 LEU A C 1
ATOM 638 O O . LEU A 1 78 ? 8.938 -3.798 -7.623 1.00 86.00 78 LEU A O 1
ATOM 642 N N . PRO A 1 79 ? 10.397 -3.389 -9.282 1.00 76.69 79 PRO A N 1
ATOM 643 C CA . PRO A 1 79 ? 9.655 -4.143 -10.294 1.00 76.69 79 PRO A CA 1
ATOM 644 C C . PRO A 1 79 ? 9.704 -5.664 -10.081 1.00 76.69 79 PRO A C 1
ATOM 646 O O . PRO A 1 79 ? 8.735 -6.348 -10.397 1.00 76.69 79 PRO A O 1
ATOM 649 N N . ASP A 1 80 ? 10.794 -6.193 -9.518 1.00 75.88 80 ASP A N 1
ATOM 650 C CA . ASP A 1 80 ? 10.946 -7.622 -9.231 1.00 75.88 80 ASP A CA 1
ATOM 651 C C . ASP A 1 80 ? 10.627 -7.907 -7.761 1.00 75.88 80 ASP A C 1
ATOM 653 O O . ASP A 1 80 ? 11.451 -7.729 -6.858 1.00 75.88 80 ASP A O 1
ATOM 657 N N . ARG A 1 81 ? 9.364 -8.238 -7.495 1.00 78.81 81 ARG A N 1
ATOM 658 C CA . ARG A 1 81 ? 8.874 -8.443 -6.134 1.00 78.81 81 ARG A CA 1
ATOM 659 C C . ARG A 1 81 ? 7.754 -9.464 -6.070 1.00 78.81 81 ARG A C 1
ATOM 661 O O . ARG A 1 81 ? 6.862 -9.513 -6.921 1.00 78.81 81 ARG A O 1
ATOM 668 N N . GLU A 1 82 ? 7.763 -10.226 -4.988 1.00 78.62 82 GLU A N 1
ATOM 669 C CA . GLU A 1 82 ? 6.644 -11.074 -4.607 1.00 78.62 82 GLU A CA 1
ATOM 670 C C . GLU A 1 82 ? 5.695 -10.296 -3.692 1.00 78.62 82 GLU A C 1
ATOM 672 O O . GLU A 1 82 ? 6.144 -9.485 -2.888 1.00 78.62 82 GLU A O 1
ATOM 677 N N . GLY A 1 83 ? 4.390 -10.521 -3.892 1.00 81.44 83 GLY A N 1
ATOM 678 C CA . GLY A 1 83 ? 3.233 -9.931 -3.202 1.00 81.44 83 GLY A CA 1
ATOM 679 C C . GLY A 1 83 ? 3.498 -8.825 -2.174 1.00 81.44 83 GLY A C 1
ATOM 680 O O . GLY A 1 83 ? 3.991 -9.093 -1.086 1.00 81.44 83 GLY A O 1
ATOM 681 N N . 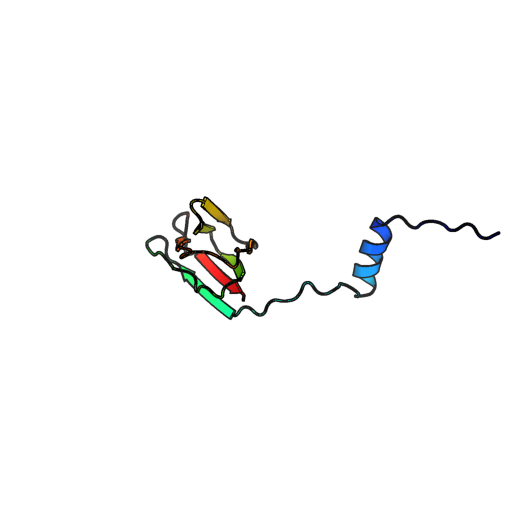ILE A 1 84 ? 3.057 -7.601 -2.473 1.00 91.50 84 ILE A N 1
ATOM 682 C CA . ILE A 1 84 ? 3.016 -6.526 -1.472 1.00 91.50 84 ILE A CA 1
ATOM 683 C C . ILE A 1 84 ? 1.673 -6.557 -0.772 1.00 91.50 84 ILE A C 1
ATOM 685 O O . ILE A 1 84 ? 0.636 -6.531 -1.439 1.00 91.50 84 ILE A O 1
ATOM 689 N N . VAL A 1 85 ? 1.700 -6.521 0.554 1.00 95.19 85 VAL A N 1
ATOM 690 C CA . VAL A 1 85 ? 0.502 -6.381 1.379 1.00 95.19 85 VAL A CA 1
ATOM 691 C C . VAL A 1 85 ? 0.475 -4.996 2.006 1.00 95.19 85 VAL A C 1
ATOM 693 O O . VAL A 1 85 ? 1.479 -4.517 2.523 1.00 95.19 85 VAL A O 1
ATOM 696 N N . VAL A 1 86 ? -0.688 -4.356 1.948 1.00 95.94 86 VAL A N 1
ATOM 697 C CA . VAL A 1 86 ? -0.932 -3.033 2.514 1.00 95.94 86 VAL A CA 1
ATOM 698 C C . VAL A 1 86 ? -2.092 -3.107 3.495 1.00 95.94 86 VAL A C 1
ATOM 700 O O . VAL A 1 86 ? -3.154 -3.631 3.161 1.00 95.94 86 VAL A O 1
ATOM 703 N N . THR A 1 87 ? -1.906 -2.564 4.690 1.00 96.88 87 THR A N 1
ATOM 704 C CA . THR A 1 87 ? -2.938 -2.444 5.729 1.00 96.88 87 THR A CA 1
ATOM 705 C C . THR A 1 87 ? -3.030 -0.998 6.197 1.00 96.88 87 THR A C 1
ATOM 707 O O . THR A 1 87 ? -2.050 -0.256 6.137 1.00 96.88 87 THR A O 1
ATOM 710 N N . ALA A 1 88 ? -4.210 -0.567 6.639 1.00 96.19 88 ALA A N 1
ATOM 711 C CA . ALA A 1 88 ? -4.358 0.750 7.253 1.00 96.19 88 ALA A CA 1
ATOM 712 C C . ALA A 1 88 ? -3.829 0.739 8.698 1.00 96.19 88 ALA A C 1
ATOM 714 O O . ALA A 1 88 ? -3.903 -0.283 9.379 1.00 96.19 88 ALA A O 1
ATOM 715 N N . ILE A 1 89 ? -3.304 1.872 9.172 1.00 93.06 89 ILE A N 1
ATOM 716 C CA . ILE A 1 89 ? -2.803 2.026 10.546 1.00 93.06 89 ILE A CA 1
ATOM 717 C C . ILE A 1 89 ? -3.558 3.110 11.319 1.00 93.06 89 ILE A C 1
ATOM 719 O O . ILE A 1 89 ? -4.037 4.085 10.747 1.00 93.06 89 ILE A O 1
ATOM 723 N N . GLY A 1 90 ? -3.605 2.966 12.647 1.00 83.88 90 GLY A N 1
ATOM 724 C CA . GLY A 1 90 ? -4.062 4.027 13.550 1.00 83.88 90 GLY A CA 1
ATOM 725 C C . GLY A 1 90 ? -5.579 4.165 13.700 1.00 83.88 90 GLY A C 1
ATOM 726 O O . GLY A 1 90 ? -6.037 5.257 14.014 1.00 83.88 90 GLY A O 1
ATOM 727 N N . ARG A 1 91 ? -6.357 3.085 13.513 1.00 81.50 91 ARG A N 1
ATOM 728 C CA . ARG A 1 91 ? -7.838 3.074 13.609 1.00 81.50 91 ARG A CA 1
ATOM 729 C C . ARG A 1 91 ? -8.575 3.961 12.608 1.00 81.50 91 ARG A C 1
ATOM 731 O O . ARG A 1 91 ? -9.781 4.170 12.730 1.00 81.50 91 ARG A O 1
ATOM 738 N N . GLU A 1 92 ? -7.871 4.452 11.599 1.00 87.69 92 GLU A N 1
ATOM 739 C CA . GLU A 1 92 ? -8.446 5.216 10.502 1.00 87.69 92 GLU A CA 1
ATOM 740 C C . GLU A 1 92 ? -8.375 4.415 9.202 1.00 87.69 92 GLU A C 1
ATOM 742 O O . GLU A 1 92 ? -7.513 3.558 9.016 1.00 87.69 92 GLU A O 1
ATOM 747 N N . LEU A 1 93 ? -9.298 4.701 8.284 1.00 93.81 93 LEU A N 1
ATOM 748 C CA . LEU A 1 93 ? -9.218 4.184 6.921 1.00 93.81 93 LEU A CA 1
ATOM 749 C C . LEU A 1 93 ? -8.028 4.809 6.184 1.00 93.81 93 LEU A C 1
ATOM 751 O O . LEU A 1 93 ? -7.773 6.010 6.303 1.00 93.81 93 LEU A O 1
ATOM 755 N N . ALA A 1 94 ? -7.341 4.003 5.379 1.00 95.88 94 ALA A N 1
ATOM 756 C CA . ALA A 1 94 ? -6.312 4.482 4.469 1.00 95.88 94 ALA A CA 1
ATOM 757 C C . ALA A 1 94 ? -6.895 4.634 3.063 1.00 95.88 94 ALA A C 1
ATOM 759 O O . ALA A 1 94 ? -7.482 3.696 2.521 1.00 95.88 94 ALA A O 1
ATOM 760 N N . GLU A 1 95 ? -6.704 5.800 2.450 1.00 97.31 95 GLU A N 1
ATOM 761 C CA . GLU A 1 95 ? -6.953 5.985 1.018 1.00 97.31 95 GLU A CA 1
ATOM 762 C C . GLU A 1 95 ? -5.623 6.006 0.280 1.00 97.31 95 GLU A C 1
ATOM 764 O O . GLU A 1 95 ? -4.753 6.827 0.580 1.00 97.31 95 GLU A O 1
ATOM 769 N N . ILE A 1 96 ? -5.469 5.112 -0.694 1.00 97.06 96 ILE A N 1
ATOM 770 C CA . ILE A 1 96 ? -4.208 4.900 -1.401 1.00 97.06 96 ILE A CA 1
ATOM 771 C C . ILE A 1 96 ? -4.444 4.984 -2.903 1.00 97.06 96 ILE A C 1
ATOM 773 O O . ILE A 1 96 ? -5.355 4.363 -3.448 1.00 97.06 96 ILE A O 1
ATOM 777 N N . GLU A 1 97 ? -3.606 5.752 -3.580 1.00 97.00 97 GLU A N 1
ATOM 778 C CA . GLU A 1 97 ? -3.522 5.798 -5.034 1.00 97.00 97 GLU A CA 1
ATOM 779 C C . GLU A 1 97 ? -2.419 4.877 -5.530 1.00 97.00 97 GLU A C 1
ATOM 781 O O . GLU A 1 97 ? -1.323 4.844 -4.970 1.00 97.00 97 GLU A O 1
ATOM 786 N N . LEU A 1 98 ? -2.723 4.143 -6.594 1.00 95.56 98 LEU A N 1
ATOM 787 C CA . LEU A 1 98 ? -1.842 3.184 -7.236 1.00 95.56 98 LEU A CA 1
ATOM 788 C C . LEU A 1 98 ? -1.436 3.722 -8.606 1.00 95.56 98 LEU A C 1
ATOM 790 O O . LEU A 1 98 ? -2.287 4.175 -9.376 1.00 95.56 98 LEU A O 1
ATOM 794 N N . TYR A 1 99 ? -0.150 3.627 -8.920 1.00 93.44 99 TYR A N 1
ATOM 795 C CA . TYR A 1 99 ? 0.441 4.096 -10.170 1.00 93.44 99 TYR A CA 1
ATOM 796 C C . TYR A 1 99 ? 1.229 2.966 -10.828 1.00 93.44 99 TYR A C 1
ATOM 798 O O . TYR A 1 99 ? 1.821 2.138 -10.134 1.00 93.44 99 TYR A O 1
ATOM 806 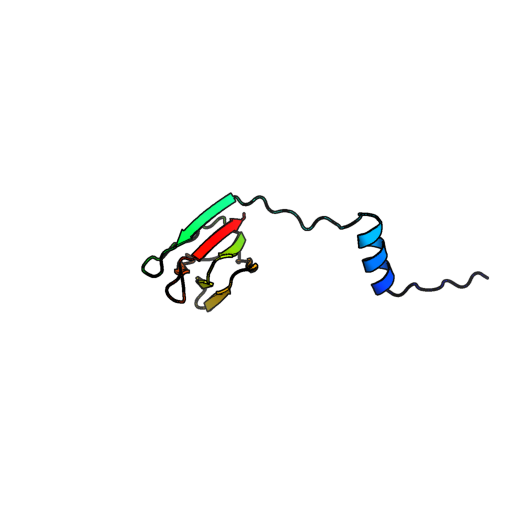N N . ARG A 1 100 ? 1.216 2.941 -12.159 1.00 90.12 100 ARG A N 1
ATOM 807 C CA . ARG A 1 100 ? 1.976 2.013 -13.000 1.00 90.12 100 ARG A CA 1
ATOM 808 C C . ARG A 1 100 ? 3.157 2.750 -13.603 1.00 90.12 100 ARG A C 1
ATOM 810 O O . ARG A 1 100 ? 2.938 3.903 -14.027 1.00 90.12 100 ARG A O 1
#

Solvent-accessible surface area (backbone atoms only — not comparable to full-atom values): 5825 Å² total; per-residue (Å²): 136,83,82,82,77,78,75,59,72,70,58,54,59,53,48,28,67,72,71,66,60,53,78,66,72,78,76,67,64,73,72,46,77,47,78,32,45,51,94,38,78,44,72,55,66,79,71,46,39,32,39,31,26,72,33,50,22,33,41,36,39,43,92,96,41,80,45,80,41,42,50,78,38,69,49,78,48,71,80,88,69,70,76,35,40,35,29,21,38,90,89,31,56,16,34,36,38,34,23,94

Sequence (100 aa):
MAANTIEPRWWQSIRDLWTGTTSQPERLACFRRVTIEETKAYTLPRDISQIRVVRGGAWVSYQREDVVVYSGQTLKLLPDREGIVVTAIGRELAEIELYR

Nearest PDB structures (foldseek):
  5j4f-assembly1_A  TM=6.507E-01  e=1.065E-02  Helicobacter pylori 26695
  3lwc-assembly1_A-2  TM=6.699E-01  e=8.555E-03  Rhizobium johnstonii 3841
  4e2g-assembly2_D  TM=6.594E-01  e=6.161E-02  Sphaerobacter thermophilus DSM 20745
  5fpx-assembly1_A  TM=5.790E-01  e=2.296E-02  Yersinia enterocolitica subsp. enterocolitica 8081
  5fpz-assembly1_A-2  TM=5.500E-01  e=3.190E-02  Yersinia enterocolitica subsp. e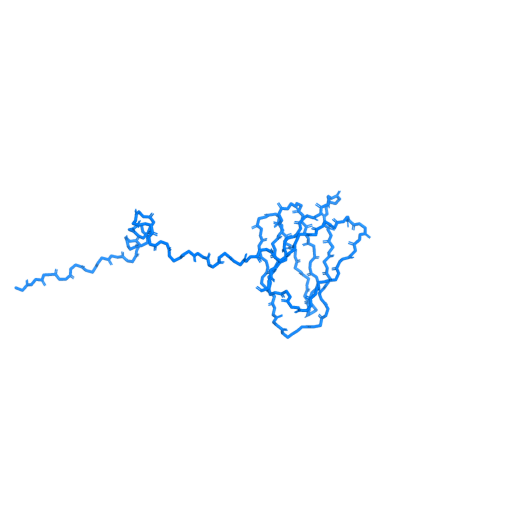nterocolitica 8081

pLDDT: mean 81.7, std 17.55, range [38.03, 97.31]

Foldseek 3Di:
DDDPPPDPPVVVVVVCVVVVVPPPPPPQPQPDKDKAFQVDKDKDDLPFQKKAWQAAKKWKDWPNDTDIHHHPDMDGDDNDTDIIIIHGDDRDMIIMTTGD

Radius of gyration: 19.27 Å; Cα contacts (8 Å, |Δi|>4): 200; chains: 1; bounding box: 48×51×36 Å

Mean predicted aligned error: 11.9 Å